Protein AF-A0A2Z3HX99-F1 (afdb_monomer_lite)

Structure (mmCIF, N/CA/C/O backbone):
data_AF-A0A2Z3HX99-F1
#
_entry.id   AF-A0A2Z3HX99-F1
#
loop_
_atom_site.group_PDB
_atom_site.id
_atom_site.type_symbol
_atom_site.label_atom_id
_atom_site.label_alt_id
_atom_site.label_comp_id
_atom_site.label_asym_id
_atom_site.label_entity_id
_atom_site.label_seq_id
_atom_site.pdbx_PDB_ins_code
_atom_site.Cartn_x
_atom_site.Cartn_y
_atom_site.Cartn_z
_atom_site.occupancy
_atom_site.B_iso_or_equiv
_atom_site.auth_seq_id
_atom_site.auth_comp_id
_atom_site.auth_asym_id
_atom_site.auth_atom_id
_atom_site.pdbx_PDB_model_num
ATOM 1 N N . MET A 1 1 ? -24.292 -14.205 7.598 1.00 34.81 1 MET A N 1
ATOM 2 C CA . MET A 1 1 ? -22.998 -13.909 6.952 1.00 34.81 1 MET A CA 1
ATOM 3 C C . MET A 1 1 ? -22.702 -12.450 7.234 1.00 34.81 1 MET A C 1
ATOM 5 O O . MET A 1 1 ? -23.501 -11.622 6.829 1.00 34.81 1 MET A O 1
ATOM 9 N N . LEU A 1 2 ? -21.668 -12.143 8.019 1.00 40.91 2 LEU A N 1
ATOM 10 C CA . LEU A 1 2 ? -21.214 -10.760 8.190 1.00 40.91 2 LEU A CA 1
ATOM 11 C C . LEU A 1 2 ? -20.535 -10.361 6.879 1.00 40.91 2 LEU A C 1
ATOM 13 O O . LEU A 1 2 ? -19.504 -10.938 6.535 1.00 40.91 2 LEU A O 1
ATOM 17 N N . GLU A 1 3 ? -21.152 -9.461 6.116 1.00 47.72 3 GLU A N 1
ATOM 18 C CA . GLU A 1 3 ? -20.511 -8.882 4.938 1.00 47.72 3 GLU A CA 1
ATOM 19 C C . GLU A 1 3 ? -19.195 -8.234 5.382 1.00 47.72 3 GLU A C 1
ATOM 21 O O . GLU A 1 3 ? -19.176 -7.388 6.277 1.00 47.72 3 GLU A O 1
ATOM 26 N N . GLN A 1 4 ? -18.071 -8.680 4.812 1.00 54.66 4 GLN A N 1
ATOM 27 C CA . GLN A 1 4 ? -16.792 -8.008 5.017 1.00 54.66 4 GLN A CA 1
ATOM 28 C C . GLN A 1 4 ? -16.869 -6.664 4.297 1.00 54.66 4 GLN A C 1
ATOM 30 O O . GLN A 1 4 ? -16.644 -6.591 3.090 1.00 54.66 4 GLN A O 1
ATOM 35 N N . SER A 1 5 ? -17.212 -5.609 5.038 1.00 61.03 5 SER A N 1
ATOM 36 C CA . SER A 1 5 ? -17.141 -4.237 4.547 1.00 61.03 5 SER A CA 1
ATOM 37 C C . SER A 1 5 ? -15.743 -3.981 3.988 1.00 61.03 5 SER A C 1
ATOM 39 O O . SER A 1 5 ? -14.738 -4.164 4.680 1.00 61.03 5 SER A O 1
ATOM 41 N N . THR A 1 6 ? -15.668 -3.586 2.721 1.00 67.69 6 THR A N 1
ATOM 42 C CA . THR A 1 6 ? -14.401 -3.299 2.047 1.00 67.69 6 THR A CA 1
ATOM 43 C C . THR A 1 6 ? -13.701 -2.127 2.735 1.00 67.69 6 THR A C 1
ATOM 45 O O . THR A 1 6 ? -14.354 -1.177 3.157 1.00 67.69 6 THR A O 1
ATOM 48 N N . CYS A 1 7 ? -12.367 -2.156 2.821 1.00 69.88 7 CYS A N 1
ATOM 49 C CA . CYS A 1 7 ? -11.560 -1.050 3.370 1.00 69.88 7 CYS A CA 1
ATOM 50 C C . CYS A 1 7 ? -11.762 0.275 2.607 1.00 69.88 7 CYS A C 1
ATOM 52 O O . CYS A 1 7 ? -11.474 1.357 3.114 1.00 69.88 7 CYS A O 1
ATOM 54 N N . PHE A 1 8 ? -12.275 0.188 1.384 1.00 67.88 8 PHE A N 1
ATOM 55 C CA . PHE A 1 8 ? -12.451 1.310 0.487 1.00 67.88 8 PHE A CA 1
ATOM 56 C C . PHE A 1 8 ? -13.783 1.243 -0.227 1.00 67.88 8 PHE A C 1
ATOM 58 O O . PHE A 1 8 ? -14.268 0.155 -0.552 1.00 67.88 8 PHE A O 1
ATOM 65 N N . VAL A 1 9 ? -14.323 2.418 -0.527 1.00 61.41 9 VAL A N 1
ATOM 66 C CA . VAL A 1 9 ? -15.532 2.558 -1.330 1.00 61.41 9 VAL A CA 1
ATOM 67 C C . VAL A 1 9 ? -15.172 3.334 -2.597 1.00 61.41 9 VAL A C 1
ATOM 69 O O . VAL A 1 9 ? -14.637 4.441 -2.493 1.00 61.41 9 VAL A O 1
ATOM 72 N N . PRO A 1 10 ? -15.418 2.788 -3.800 1.00 54.53 10 PRO A N 1
ATOM 73 C CA . PRO A 1 10 ? -15.271 3.575 -5.015 1.00 54.53 10 PRO A CA 1
ATOM 74 C C . PRO A 1 10 ? -16.341 4.673 -5.020 1.00 54.53 10 PRO A C 1
ATOM 76 O O . PRO A 1 10 ? -17.526 4.380 -4.884 1.00 54.53 10 PRO A O 1
ATOM 79 N N . PHE A 1 11 ? -15.933 5.934 -5.185 1.00 46.03 11 PHE A N 1
ATOM 80 C CA . PHE A 1 11 ? -16.869 7.067 -5.214 1.00 46.03 11 PHE A CA 1
ATOM 81 C C . PHE A 1 11 ? -17.791 6.998 -6.448 1.00 46.03 11 PHE A C 1
ATOM 83 O O . PHE A 1 11 ? -18.983 7.277 -6.364 1.00 46.03 11 PHE A O 1
ATOM 90 N N . ASN A 1 12 ? -17.242 6.548 -7.585 1.00 51.00 12 ASN A N 1
ATOM 91 C CA . ASN A 1 12 ? -17.942 5.996 -8.749 1.00 51.00 12 ASN A CA 1
ATOM 92 C C . ASN A 1 12 ? -16.934 5.171 -9.598 1.00 51.00 12 ASN A C 1
ATOM 94 O O . ASN A 1 12 ? -15.724 5.255 -9.384 1.00 51.00 12 ASN A O 1
ATOM 98 N N . LEU A 1 13 ? -17.405 4.387 -10.578 1.00 48.16 13 LEU A N 1
ATOM 99 C CA . LEU A 1 13 ? -16.536 3.640 -11.514 1.00 48.16 13 LEU A CA 1
ATOM 100 C C . LEU A 1 13 ? -15.615 4.551 -12.359 1.00 48.16 13 LEU A C 1
ATOM 102 O O . LEU A 1 13 ? -14.549 4.117 -12.778 1.00 48.16 13 LEU A O 1
ATOM 106 N N . VAL A 1 14 ? -15.997 5.814 -12.573 1.00 49.28 14 VAL A N 1
ATOM 107 C CA . VAL A 1 14 ? -15.261 6.816 -13.372 1.00 49.28 14 VAL A CA 1
ATOM 108 C C . VAL A 1 14 ? -14.045 7.394 -12.624 1.00 49.28 14 VAL A C 1
ATOM 110 O O . VAL A 1 14 ? -13.051 7.755 -13.242 1.00 49.28 14 VAL A O 1
ATOM 113 N N . SER A 1 15 ? -14.063 7.414 -11.290 1.00 44.06 15 SER A N 1
ATOM 114 C CA . SER A 1 15 ? -12.978 7.895 -10.423 1.00 44.06 15 SER A CA 1
ATOM 115 C C . SER A 1 15 ? -11.747 6.984 -10.486 1.00 44.06 15 SER A C 1
ATOM 117 O O . SER A 1 15 ? -10.640 7.421 -10.182 1.00 44.06 15 SER A O 1
ATOM 119 N N . GLN A 1 16 ? -11.901 5.753 -10.985 1.00 43.94 16 GLN A N 1
ATOM 120 C CA . GLN A 1 16 ? -10.778 4.857 -11.272 1.00 43.94 16 GLN A CA 1
ATOM 121 C C . GLN A 1 16 ? -10.019 5.234 -12.559 1.00 43.94 16 GLN A C 1
ATOM 123 O O . GLN A 1 16 ? -8.953 4.682 -12.818 1.00 43.94 16 GLN A O 1
ATOM 128 N N . CYS A 1 17 ? -10.526 6.185 -13.356 1.00 40.12 17 CYS A N 1
ATOM 129 C CA . CYS A 1 17 ? -9.968 6.559 -14.660 1.00 40.12 17 CYS A CA 1
ATOM 130 C C . CYS A 1 17 ? -9.005 7.765 -14.636 1.00 40.12 17 CYS A C 1
ATOM 132 O O . CYS A 1 17 ? -8.757 8.369 -15.676 1.00 40.12 17 CYS A O 1
ATOM 134 N N . GLY A 1 18 ? -8.390 8.083 -13.492 1.00 42.09 18 GLY A N 1
ATOM 135 C CA . GLY A 1 18 ? -7.075 8.742 -13.515 1.00 42.09 18 GLY A CA 1
ATOM 136 C C . GLY A 1 18 ? -7.007 10.260 -13.327 1.00 42.09 18 GLY A C 1
ATOM 137 O O . GLY A 1 18 ? -5.939 10.817 -13.571 1.00 42.09 18 GLY A O 1
ATOM 138 N N . TYR A 1 19 ? -8.055 10.927 -12.831 1.00 39.38 19 TYR A N 1
ATOM 139 C CA . TYR A 1 19 ? -7.964 12.359 -12.480 1.00 39.38 19 TYR A CA 1
ATOM 140 C C . TYR A 1 19 ? -8.277 12.684 -11.014 1.00 39.38 19 TYR A C 1
ATOM 142 O O . TYR A 1 19 ? -7.633 13.572 -10.461 1.00 39.38 19 TYR A O 1
ATOM 150 N N . ASP A 1 20 ? -9.126 11.901 -10.343 1.00 38.31 20 ASP A N 1
ATOM 151 C CA . ASP A 1 20 ? -9.381 12.036 -8.904 1.00 38.31 20 ASP A CA 1
ATOM 152 C C . ASP A 1 20 ? -8.782 10.848 -8.148 1.00 38.31 20 ASP A C 1
ATOM 154 O O . ASP A 1 20 ? -9.352 9.758 -8.090 1.00 38.31 20 ASP A O 1
ATOM 158 N N . ARG A 1 21 ? -7.595 11.058 -7.570 1.00 43.59 21 ARG A N 1
ATOM 159 C CA . ARG A 1 21 ? -6.855 10.073 -6.759 1.00 4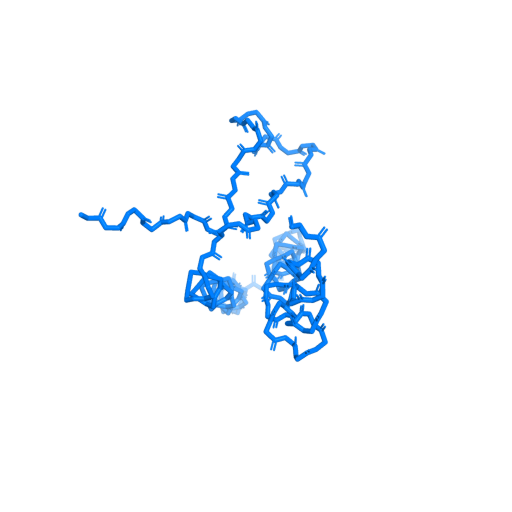3.59 21 ARG A CA 1
ATOM 160 C C . ARG A 1 21 ? -7.457 9.910 -5.363 1.00 43.59 21 ARG A C 1
ATOM 162 O O . ARG A 1 21 ? -6.744 10.031 -4.371 1.00 43.59 21 ARG A O 1
ATOM 169 N N . VAL A 1 22 ? -8.762 9.694 -5.257 1.00 45.91 22 VAL A N 1
ATOM 170 C CA . VAL A 1 22 ? -9.409 9.600 -3.947 1.00 45.91 22 VAL A CA 1
ATOM 171 C C . VAL A 1 22 ? -10.147 8.282 -3.837 1.00 45.91 22 VAL A C 1
ATOM 173 O O . VAL A 1 22 ? -11.354 8.181 -4.046 1.00 45.91 22 VAL A O 1
ATOM 176 N N . ILE A 1 23 ? -9.395 7.236 -3.496 1.00 54.53 23 ILE A N 1
ATOM 177 C CA . ILE A 1 23 ? -10.012 6.064 -2.894 1.00 54.53 23 ILE A CA 1
ATOM 178 C C . ILE A 1 23 ? -10.373 6.475 -1.461 1.00 54.53 23 ILE A C 1
ATOM 180 O O . ILE A 1 23 ? -9.497 6.634 -0.614 1.00 54.53 23 ILE A O 1
ATOM 184 N N . TYR A 1 24 ? -11.657 6.716 -1.193 1.00 57.75 24 TYR A N 1
ATOM 185 C CA . TYR A 1 24 ? -12.096 7.105 0.144 1.00 57.75 24 TYR A CA 1
ATOM 186 C C . TYR A 1 24 ? -12.025 5.907 1.090 1.00 57.75 24 TYR A C 1
ATOM 188 O O . TYR A 1 24 ? -12.616 4.850 0.832 1.00 57.75 24 TYR A O 1
ATOM 196 N N . TYR A 1 25 ? -11.307 6.101 2.194 1.00 62.19 25 TYR A N 1
ATOM 197 C CA . TYR A 1 25 ? -11.293 5.206 3.343 1.00 62.19 25 TYR A CA 1
ATOM 198 C C . TYR A 1 25 ? -12.724 4.927 3.809 1.00 62.19 25 TYR A C 1
ATOM 200 O O . TYR A 1 25 ? -13.505 5.847 4.071 1.00 62.19 25 TYR A O 1
ATOM 208 N N . ASN A 1 26 ? -13.078 3.648 3.915 1.00 71.00 26 ASN A N 1
ATOM 209 C CA . ASN A 1 26 ? -14.344 3.261 4.508 1.00 71.00 26 ASN A CA 1
ATOM 210 C C . ASN A 1 26 ? -14.226 3.357 6.032 1.00 71.00 26 ASN A C 1
ATOM 212 O O . ASN A 1 26 ? -13.744 2.432 6.679 1.00 71.00 26 ASN A O 1
ATOM 216 N N . ALA A 1 27 ? -14.731 4.448 6.611 1.00 64.88 27 ALA A N 1
ATOM 217 C CA . ALA A 1 27 ? -14.766 4.643 8.062 1.00 64.88 27 ALA A CA 1
ATOM 218 C C . ALA A 1 27 ? -15.563 3.568 8.828 1.00 64.88 27 ALA A C 1
ATOM 220 O O . ALA A 1 27 ? -15.443 3.473 10.047 1.00 64.88 27 ALA A O 1
ATOM 221 N N . ASN A 1 28 ? -16.361 2.755 8.127 1.00 71.69 28 ASN A N 1
ATOM 222 C CA . ASN A 1 28 ? -17.095 1.624 8.693 1.00 71.69 28 ASN A CA 1
ATOM 223 C C . ASN A 1 28 ? -16.389 0.273 8.471 1.00 71.69 28 ASN A C 1
ATOM 225 O O . ASN A 1 28 ? -16.962 -0.771 8.788 1.00 71.69 28 ASN A O 1
ATOM 229 N N . ALA A 1 29 ? -15.189 0.250 7.884 1.00 76.38 29 ALA A N 1
ATOM 230 C CA . ALA A 1 29 ? -14.412 -0.975 7.759 1.00 76.38 29 ALA A CA 1
ATOM 231 C C . ALA A 1 29 ? -13.964 -1.465 9.141 1.00 76.38 29 ALA A C 1
ATOM 233 O O . ALA A 1 29 ? -13.620 -0.678 10.025 1.00 76.38 29 ALA A O 1
ATOM 234 N N . SER A 1 30 ? -13.966 -2.784 9.333 1.00 80.69 30 SER A N 1
ATOM 235 C CA . SER A 1 30 ? -13.473 -3.363 10.580 1.00 80.69 30 SER A CA 1
ATOM 236 C C . SER A 1 30 ? -11.952 -3.190 10.694 1.00 80.69 30 SER A C 1
ATOM 238 O O . SER A 1 30 ? -11.267 -3.203 9.667 1.00 80.69 30 SER A O 1
ATOM 240 N N . PRO A 1 31 ? -11.395 -3.111 11.917 1.00 81.06 31 PRO A N 1
ATOM 241 C CA . PRO A 1 31 ? -9.946 -3.073 12.120 1.00 81.06 31 PRO A CA 1
ATOM 242 C C . PRO A 1 31 ? -9.212 -4.199 11.371 1.00 81.06 31 PRO A C 1
ATOM 244 O O . PRO A 1 31 ? -8.241 -3.944 10.668 1.00 81.06 31 PRO A O 1
ATOM 247 N N . ASP A 1 32 ? -9.733 -5.428 11.396 1.00 82.00 32 ASP A N 1
ATOM 248 C CA . ASP A 1 32 ? -9.151 -6.554 10.651 1.00 82.00 32 ASP A CA 1
ATOM 249 C C . ASP A 1 32 ? -9.116 -6.320 9.132 1.00 82.00 32 ASP A C 1
ATOM 251 O O . ASP A 1 32 ? -8.159 -6.710 8.459 1.00 82.00 32 ASP A O 1
ATOM 255 N N . ALA A 1 33 ? -10.148 -5.684 8.568 1.00 80.81 33 ALA A N 1
ATOM 256 C CA . ALA A 1 33 ? -10.195 -5.363 7.144 1.00 80.81 33 ALA A CA 1
ATOM 257 C C . ALA A 1 33 ? -9.157 -4.293 6.773 1.00 80.81 33 ALA A C 1
ATOM 259 O O . ALA A 1 33 ? -8.504 -4.422 5.735 1.00 80.81 33 ALA A O 1
ATOM 260 N N . LEU A 1 34 ? -8.965 -3.287 7.633 1.00 79.94 34 LEU A N 1
ATOM 261 C CA . LEU A 1 34 ? -7.934 -2.257 7.470 1.00 79.94 34 LEU A CA 1
ATOM 262 C C . LEU A 1 34 ? -6.532 -2.862 7.537 1.00 79.94 34 LEU A C 1
ATOM 264 O O . LEU A 1 34 ? -5.720 -2.639 6.644 1.00 79.94 34 LEU A O 1
ATOM 268 N N . TYR A 1 35 ? -6.272 -3.700 8.545 1.00 83.88 35 TYR A N 1
ATOM 269 C CA . TYR A 1 35 ? -4.977 -4.352 8.731 1.00 83.88 35 TYR A CA 1
ATOM 270 C C . TYR A 1 35 ? -4.626 -5.262 7.549 1.00 83.88 35 TYR A C 1
ATOM 272 O O . TYR A 1 35 ? -3.514 -5.212 7.011 1.00 83.88 35 TYR A O 1
ATOM 280 N N . ARG A 1 36 ? -5.592 -6.074 7.096 1.00 83.75 36 ARG A N 1
ATOM 281 C CA . ARG A 1 36 ? -5.427 -6.917 5.906 1.00 83.75 36 ARG A CA 1
ATOM 282 C C . ARG A 1 36 ? -5.150 -6.075 4.667 1.00 83.75 36 ARG A C 1
ATOM 284 O O . ARG A 1 36 ? -4.247 -6.415 3.911 1.00 83.75 36 ARG A O 1
ATOM 291 N N . CYS A 1 37 ? -5.889 -4.985 4.460 1.00 83.69 37 CYS A N 1
ATOM 292 C CA . CYS A 1 37 ? -5.690 -4.126 3.298 1.00 83.69 37 CYS A CA 1
ATOM 293 C C . CYS A 1 37 ? -4.303 -3.471 3.312 1.00 83.69 37 CYS A C 1
ATOM 295 O O . CYS A 1 37 ? -3.585 -3.580 2.320 1.00 83.69 37 CYS A O 1
ATOM 297 N N . ALA A 1 38 ? -3.883 -2.903 4.445 1.00 85.88 38 ALA A N 1
ATOM 298 C CA . ALA A 1 38 ? -2.546 -2.338 4.612 1.00 85.88 38 ALA A CA 1
ATOM 299 C C . ALA A 1 38 ? -1.456 -3.375 4.302 1.00 85.88 38 ALA A C 1
ATOM 301 O O . ALA A 1 38 ? -0.532 -3.110 3.537 1.00 85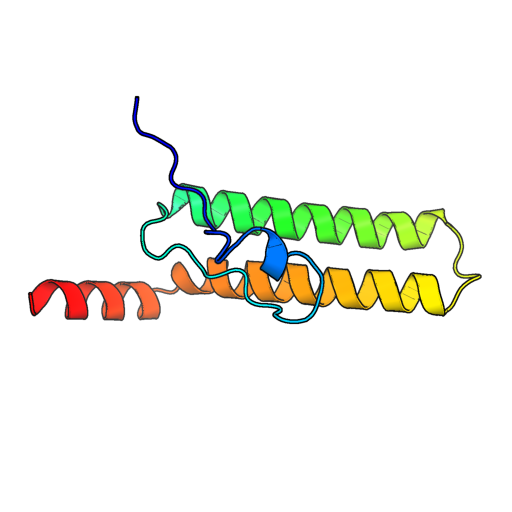.88 38 ALA A O 1
ATOM 302 N N . THR A 1 39 ? -1.607 -4.594 4.823 1.00 86.62 39 THR A N 1
ATOM 303 C CA . THR A 1 39 ? -0.664 -5.695 4.588 1.00 86.62 39 THR A CA 1
ATOM 304 C C . THR A 1 39 ? -0.576 -6.077 3.108 1.00 86.62 39 THR A C 1
ATOM 306 O O . THR A 1 39 ? 0.524 -6.234 2.581 1.00 86.62 39 THR A O 1
ATOM 309 N N . GLU A 1 40 ? -1.705 -6.206 2.407 1.00 85.69 40 GLU A N 1
ATOM 310 C CA . GLU A 1 40 ? -1.705 -6.520 0.971 1.00 85.69 40 GLU A CA 1
ATOM 311 C C . GLU A 1 40 ? -1.095 -5.388 0.129 1.00 85.69 40 GLU A C 1
ATOM 313 O O . GLU A 1 40 ? -0.389 -5.654 -0.843 1.00 85.69 40 GLU A O 1
ATOM 318 N N . ARG A 1 41 ? -1.285 -4.122 0.525 1.00 87.06 41 ARG A N 1
ATOM 319 C CA . ARG A 1 41 ? -0.633 -2.971 -0.120 1.00 87.06 41 ARG A CA 1
ATOM 320 C C . ARG A 1 41 ? 0.884 -3.008 0.056 1.00 87.06 41 ARG A C 1
ATOM 322 O O . ARG A 1 41 ? 1.602 -2.835 -0.925 1.00 87.06 41 ARG A O 1
ATOM 329 N N . LEU A 1 42 ? 1.369 -3.317 1.258 1.00 89.75 42 LEU A N 1
ATOM 330 C CA . LEU A 1 42 ? 2.801 -3.488 1.521 1.00 89.75 42 LEU A CA 1
ATOM 331 C C . LEU A 1 42 ? 3.398 -4.659 0.724 1.00 89.75 42 LEU A C 1
ATOM 333 O O . LEU A 1 42 ? 4.474 -4.517 0.149 1.00 89.75 42 LEU A O 1
ATOM 337 N N . LYS A 1 43 ? 2.691 -5.793 0.618 1.00 89.62 43 LYS A N 1
ATOM 338 C CA . LYS A 1 43 ? 3.123 -6.922 -0.226 1.00 89.62 43 LYS A CA 1
ATOM 339 C C . LYS A 1 43 ? 3.222 -6.538 -1.701 1.00 89.62 43 LYS A C 1
ATOM 341 O O . LYS A 1 43 ? 4.199 -6.898 -2.348 1.00 89.62 43 LYS A O 1
ATOM 346 N N . ALA A 1 44 ? 2.247 -5.791 -2.221 1.00 88.69 44 ALA A N 1
ATOM 347 C CA . ALA A 1 44 ? 2.276 -5.316 -3.602 1.00 88.69 44 ALA A CA 1
ATOM 348 C C . ALA A 1 44 ? 3.469 -4.381 -3.863 1.00 88.69 44 ALA A C 1
ATOM 350 O O . ALA A 1 44 ? 4.102 -4.480 -4.909 1.00 88.69 44 ALA A O 1
ATOM 351 N N . VAL A 1 45 ? 3.822 -3.518 -2.901 1.00 91.31 45 VAL A N 1
ATOM 352 C CA . VAL A 1 45 ? 5.030 -2.678 -2.982 1.00 91.31 45 VAL A CA 1
ATOM 353 C C . VAL A 1 45 ? 6.289 -3.534 -3.071 1.00 91.31 45 VAL A C 1
ATOM 355 O O . VAL A 1 45 ? 7.124 -3.280 -3.933 1.00 91.31 45 VAL A O 1
ATOM 358 N N . LEU A 1 46 ? 6.423 -4.558 -2.222 1.00 91.56 46 LEU A N 1
ATOM 359 C CA . LEU A 1 46 ? 7.572 -5.468 -2.270 1.00 91.56 46 LEU A CA 1
ATOM 360 C C . LEU A 1 46 ? 7.678 -6.153 -3.638 1.00 91.56 46 LEU A C 1
ATOM 362 O O . LEU A 1 46 ? 8.724 -6.080 -4.268 1.00 91.56 46 LEU A O 1
ATOM 366 N N . GLN A 1 47 ? 6.573 -6.695 -4.154 1.00 89.69 47 GLN A N 1
ATOM 367 C CA . GLN A 1 47 ? 6.537 -7.333 -5.477 1.00 89.69 47 GLN A CA 1
ATOM 368 C C . GLN A 1 47 ? 6.917 -6.377 -6.616 1.00 89.69 47 GLN A C 1
ATOM 370 O O . GLN A 1 47 ? 7.610 -6.766 -7.555 1.00 89.69 47 GLN A O 1
ATOM 375 N N . LEU A 1 48 ? 6.471 -5.121 -6.545 1.00 87.62 48 LEU A N 1
ATOM 376 C CA . LEU A 1 48 ? 6.818 -4.083 -7.514 1.00 87.62 48 LEU A CA 1
ATOM 377 C C . LEU A 1 48 ? 8.314 -3.738 -7.475 1.00 87.62 48 LEU A C 1
ATOM 379 O O . LEU A 1 48 ? 8.937 -3.571 -8.524 1.00 87.62 48 LEU A O 1
ATOM 383 N N . LEU A 1 49 ? 8.895 -3.648 -6.278 1.00 86.12 49 LEU A N 1
ATOM 384 C CA . LEU A 1 49 ? 10.326 -3.399 -6.095 1.00 86.12 49 LEU A CA 1
ATOM 385 C C . LEU A 1 49 ? 11.179 -4.596 -6.538 1.00 86.12 49 LEU A C 1
ATOM 387 O O . LEU A 1 49 ? 12.197 -4.394 -7.197 1.00 86.12 49 LEU A O 1
ATOM 391 N N . ASP A 1 5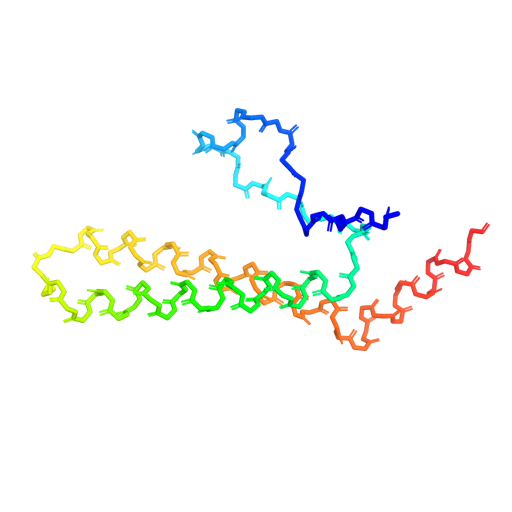0 ? 10.742 -5.823 -6.257 1.00 86.81 50 ASP A N 1
ATOM 392 C CA . ASP A 1 50 ? 11.404 -7.048 -6.721 1.00 86.81 50 ASP A CA 1
ATOM 393 C C . ASP A 1 50 ? 11.374 -7.138 -8.254 1.00 86.81 50 ASP A C 1
ATOM 395 O O . ASP A 1 50 ? 12.389 -7.420 -8.889 1.00 86.81 50 ASP A O 1
ATOM 399 N N . SER A 1 51 ? 10.243 -6.773 -8.866 1.00 78.12 51 SER A N 1
ATOM 400 C CA . SER A 1 51 ? 10.104 -6.710 -10.325 1.00 78.12 51 SER A CA 1
ATOM 401 C C . SER A 1 51 ? 11.130 -5.755 -10.950 1.00 78.12 51 SER A C 1
ATOM 403 O O . SER A 1 51 ? 11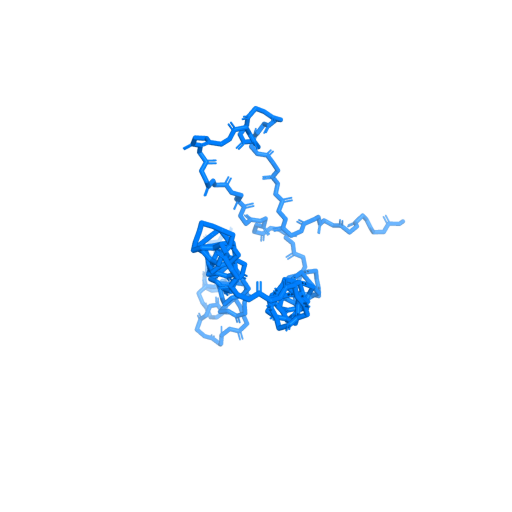.738 -6.084 -11.964 1.00 78.12 51 SER A O 1
ATOM 405 N N . ILE A 1 52 ? 11.395 -4.590 -10.341 1.00 77.38 52 ILE A N 1
ATOM 406 C CA . ILE A 1 52 ? 12.447 -3.673 -10.822 1.00 77.38 52 ILE A CA 1
ATOM 407 C C . ILE A 1 52 ? 13.817 -4.364 -10.862 1.00 77.38 52 ILE A C 1
ATOM 409 O O . ILE A 1 52 ? 14.602 -4.121 -11.781 1.00 77.38 52 ILE A O 1
ATOM 413 N N . HIS A 1 53 ? 14.115 -5.193 -9.862 1.00 69.19 53 HIS A N 1
ATOM 414 C CA . HIS A 1 53 ? 15.387 -5.900 -9.783 1.00 69.19 53 HIS A CA 1
ATOM 415 C C . HIS A 1 53 ? 15.531 -6.942 -10.902 1.00 69.19 53 HIS A C 1
ATOM 417 O O . HIS A 1 53 ? 16.621 -7.104 -11.448 1.00 69.19 53 HIS A O 1
ATOM 423 N N . GLU A 1 54 ? 14.428 -7.592 -11.285 1.00 68.62 54 GLU A N 1
ATOM 424 C CA . GLU A 1 54 ? 14.394 -8.631 -12.321 1.00 68.62 54 GLU A CA 1
ATOM 425 C C . GLU A 1 54 ? 14.379 -8.085 -13.759 1.00 68.62 54 GLU A C 1
ATOM 427 O O . GLU A 1 54 ? 15.025 -8.663 -14.633 1.00 68.62 54 GLU A O 1
ATOM 432 N N . TYR A 1 55 ? 13.687 -6.970 -14.032 1.00 64.25 55 TYR A N 1
ATOM 433 C CA . TYR A 1 55 ? 13.494 -6.482 -15.410 1.00 64.25 55 TYR A CA 1
ATOM 434 C C . TYR A 1 55 ? 14.699 -5.748 -16.016 1.00 64.25 55 TYR A C 1
ATOM 436 O O . TYR A 1 55 ? 14.711 -5.493 -17.220 1.00 64.25 55 TYR A O 1
ATOM 444 N N . GLY A 1 56 ? 15.738 -5.459 -15.229 1.00 60.41 56 GLY A N 1
ATOM 445 C CA . GLY A 1 56 ? 16.897 -4.702 -15.693 1.00 60.41 56 GLY A CA 1
ATOM 446 C C . GLY A 1 56 ? 16.545 -3.226 -15.909 1.00 60.41 56 GLY A C 1
ATOM 447 O O . GLY A 1 56 ? 15.609 -2.863 -16.611 1.00 60.41 56 GLY A O 1
ATOM 448 N N . SER A 1 57 ? 17.304 -2.336 -15.281 1.00 57.84 57 SER A N 1
ATOM 449 C CA . SER A 1 57 ? 17.028 -0.898 -15.165 1.00 57.84 57 SER A CA 1
ATOM 450 C C . SER A 1 57 ? 17.200 -0.080 -16.465 1.00 57.84 57 SER A C 1
ATOM 452 O O . SER A 1 57 ? 17.767 1.012 -16.418 1.00 57.84 57 SER A O 1
ATOM 454 N N . SER A 1 58 ? 16.795 -0.584 -17.634 1.00 59.09 58 SER A N 1
ATOM 455 C CA . SER A 1 58 ? 17.045 0.075 -18.928 1.00 59.09 58 SER A CA 1
ATOM 456 C C . SER A 1 58 ? 16.052 1.192 -19.270 1.00 59.09 58 SER A C 1
ATOM 458 O O . SER A 1 58 ? 16.366 2.036 -20.107 1.00 59.09 58 SER A O 1
ATOM 460 N N . GLU A 1 59 ? 14.901 1.268 -18.596 1.00 72.50 59 GLU A N 1
ATOM 461 C CA . GLU A 1 59 ? 13.871 2.274 -18.873 1.00 72.50 59 GLU A CA 1
ATOM 462 C C . GLU A 1 59 ? 13.577 3.148 -17.648 1.00 72.50 59 GLU A C 1
ATOM 464 O O . GLU A 1 59 ? 12.890 2.751 -16.702 1.00 72.50 59 GLU A O 1
ATOM 469 N N . ALA A 1 60 ? 14.079 4.385 -17.681 1.00 77.69 60 ALA A N 1
ATOM 470 C CA . ALA A 1 60 ? 13.867 5.378 -16.628 1.00 77.69 60 ALA A CA 1
ATOM 471 C C . ALA A 1 60 ? 12.375 5.651 -16.352 1.00 77.69 60 ALA A C 1
ATOM 473 O O . ALA A 1 60 ? 12.004 5.936 -15.213 1.00 77.69 60 ALA A O 1
ATOM 474 N N . ASP A 1 61 ? 11.515 5.539 -17.365 1.00 81.50 61 ASP A N 1
ATOM 475 C CA . ASP A 1 61 ? 10.074 5.753 -17.217 1.00 81.50 61 ASP A CA 1
ATOM 476 C C . ASP A 1 61 ? 9.384 4.597 -16.485 1.00 81.50 61 ASP A C 1
ATOM 478 O O . ASP A 1 61 ? 8.549 4.844 -15.614 1.00 81.50 61 ASP A O 1
ATOM 482 N N . SER A 1 62 ? 9.808 3.356 -16.728 1.00 78.56 62 SER A N 1
ATOM 483 C CA . SER A 1 62 ? 9.334 2.176 -15.998 1.00 78.56 62 SER A CA 1
ATOM 484 C C . SER A 1 62 ? 9.724 2.251 -14.516 1.00 78.56 62 SER A C 1
ATOM 486 O O . SER A 1 62 ? 8.884 2.054 -13.638 1.00 78.56 62 SER A O 1
ATOM 488 N N . LEU A 1 63 ? 10.957 2.675 -14.211 1.00 80.88 63 LEU A N 1
ATOM 489 C CA . LEU A 1 63 ? 11.391 2.926 -12.829 1.00 80.88 63 LEU A CA 1
ATOM 490 C C . LEU A 1 63 ? 10.582 4.036 -12.144 1.00 80.88 63 LEU A C 1
ATOM 492 O O . LEU A 1 63 ? 10.207 3.897 -10.977 1.00 80.88 63 LEU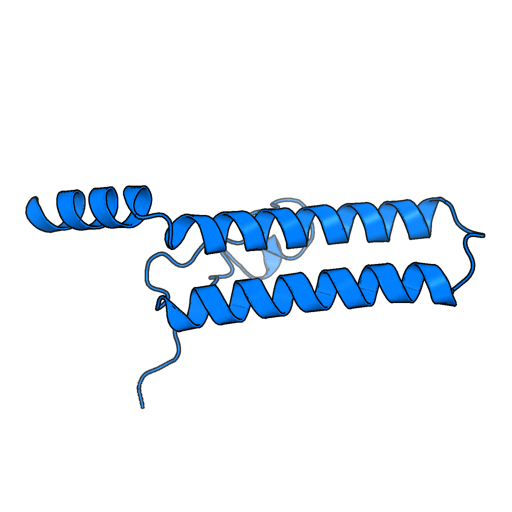 A O 1
ATOM 496 N N . ARG A 1 64 ? 10.297 5.138 -12.849 1.00 83.25 64 ARG A N 1
ATOM 497 C CA . ARG A 1 64 ? 9.478 6.245 -12.324 1.00 83.25 64 ARG A CA 1
ATOM 498 C C . ARG A 1 64 ? 8.042 5.813 -12.070 1.00 83.25 64 ARG A C 1
ATOM 500 O O . ARG A 1 64 ? 7.479 6.193 -11.043 1.00 83.25 64 ARG A O 1
ATOM 507 N N . ALA A 1 65 ? 7.461 5.035 -12.979 1.00 82.69 65 ALA A N 1
ATOM 508 C CA . ALA A 1 65 ? 6.108 4.516 -12.845 1.00 82.69 65 ALA A CA 1
ATOM 509 C C . ALA A 1 65 ? 6.003 3.612 -11.615 1.00 82.69 65 ALA A C 1
ATOM 511 O O . ALA A 1 65 ? 5.172 3.864 -10.743 1.00 82.69 65 ALA A O 1
ATOM 512 N N . VAL A 1 66 ? 6.902 2.633 -11.489 1.00 84.81 66 VAL A N 1
ATOM 513 C CA . VAL A 1 66 ? 6.921 1.734 -10.333 1.00 84.81 66 VAL A CA 1
ATOM 514 C C . VAL A 1 66 ? 7.176 2.502 -9.038 1.00 84.81 66 VAL A C 1
ATOM 516 O O . VAL A 1 66 ? 6.440 2.315 -8.075 1.00 84.81 66 VAL A O 1
ATOM 519 N N . SER A 1 67 ? 8.142 3.425 -9.015 1.00 84.44 67 SER A N 1
ATOM 520 C CA . SER A 1 67 ? 8.410 4.253 -7.829 1.00 84.44 67 SER A CA 1
ATOM 521 C C . SER A 1 67 ? 7.184 5.071 -7.417 1.00 84.44 67 SER A C 1
ATOM 523 O O . SER A 1 67 ? 6.858 5.147 -6.234 1.00 84.44 67 SER A O 1
ATOM 525 N N . SER A 1 68 ? 6.475 5.649 -8.390 1.00 84.88 68 SER A N 1
ATOM 526 C CA . SER A 1 68 ? 5.265 6.436 -8.136 1.00 84.88 68 SER A CA 1
ATOM 527 C C . SER A 1 68 ? 4.148 5.566 -7.566 1.00 84.88 68 SER A C 1
ATOM 529 O O . SER A 1 68 ? 3.558 5.925 -6.551 1.00 84.88 68 SER A O 1
ATOM 531 N N . VAL A 1 69 ? 3.879 4.407 -8.175 1.00 84.25 69 VAL A N 1
ATOM 532 C CA . VAL A 1 69 ? 2.858 3.466 -7.689 1.00 84.25 69 VAL A CA 1
ATOM 533 C C . VAL A 1 69 ? 3.209 2.959 -6.291 1.00 84.25 69 VAL A C 1
ATOM 535 O O . VAL A 1 69 ? 2.357 2.984 -5.406 1.00 84.25 69 VAL A O 1
ATOM 538 N N . SER A 1 70 ? 4.464 2.573 -6.057 1.00 86.75 70 SER A N 1
ATOM 539 C CA . SER A 1 70 ? 4.930 2.133 -4.742 1.00 86.75 70 SER A CA 1
ATOM 540 C C . SER A 1 70 ? 4.751 3.214 -3.677 1.00 86.75 70 SER A C 1
ATOM 542 O O . SER A 1 70 ? 4.288 2.907 -2.583 1.00 86.75 70 SER A O 1
ATOM 544 N N . ALA A 1 71 ? 5.037 4.482 -3.991 1.00 84.94 71 ALA A N 1
ATOM 545 C CA . ALA A 1 71 ? 4.818 5.592 -3.065 1.00 84.94 71 ALA A CA 1
ATOM 546 C C . ALA A 1 71 ? 3.334 5.773 -2.699 1.00 84.94 71 ALA A C 1
ATOM 548 O O . ALA A 1 71 ? 3.027 5.967 -1.524 1.00 84.94 71 ALA A O 1
ATOM 549 N N . PHE A 1 72 ? 2.411 5.653 -3.665 1.00 85.00 72 PHE A N 1
ATOM 550 C CA . PHE A 1 72 ? 0.968 5.689 -3.382 1.00 85.00 72 PHE A CA 1
ATOM 551 C C . PHE A 1 72 ? 0.542 4.554 -2.454 1.00 85.00 72 PHE A C 1
ATOM 553 O O . PHE A 1 72 ? -0.089 4.798 -1.431 1.00 85.00 72 PHE A O 1
ATOM 560 N N . LEU A 1 73 ? 0.929 3.320 -2.779 1.00 85.06 73 LEU A N 1
ATOM 561 C CA . LEU A 1 73 ? 0.550 2.145 -1.994 1.00 85.06 73 LEU A CA 1
ATOM 562 C C . LEU A 1 73 ? 1.138 2.183 -0.574 1.00 85.06 73 LEU A C 1
ATOM 564 O O . LEU A 1 73 ? 0.461 1.781 0.371 1.00 85.06 73 LEU A O 1
ATOM 568 N N . LEU A 1 74 ? 2.372 2.681 -0.419 1.00 85.31 74 LEU A N 1
ATOM 569 C CA . LEU A 1 74 ? 3.006 2.888 0.886 1.00 85.31 74 LEU A CA 1
ATOM 570 C C . LEU A 1 74 ? 2.265 3.937 1.711 1.00 85.31 74 LEU A C 1
ATOM 572 O O . LEU A 1 74 ? 1.970 3.688 2.877 1.00 85.31 74 LEU A O 1
ATOM 576 N N . ASN A 1 75 ? 1.958 5.089 1.115 1.00 83.12 75 ASN A N 1
ATOM 577 C CA . ASN A 1 75 ? 1.228 6.152 1.795 1.00 83.12 75 ASN A CA 1
ATOM 578 C C . ASN A 1 75 ? -0.154 5.669 2.258 1.00 83.12 75 ASN A C 1
ATOM 580 O O . ASN A 1 75 ? -0.518 5.862 3.413 1.00 83.12 75 ASN A O 1
ATOM 584 N N . ASP A 1 76 ? -0.887 4.970 1.391 1.00 80.88 76 ASP A N 1
ATOM 585 C CA . ASP A 1 76 ? -2.201 4.417 1.727 1.00 80.88 76 ASP A CA 1
ATOM 586 C C . ASP A 1 76 ? -2.119 3.394 2.869 1.00 80.88 76 ASP A C 1
ATOM 588 O O . ASP A 1 76 ? -2.938 3.418 3.789 1.00 80.88 76 ASP A O 1
ATOM 592 N N . ALA A 1 77 ? -1.122 2.503 2.836 1.00 84.31 77 ALA A N 1
ATOM 593 C CA . ALA A 1 77 ? -0.906 1.532 3.904 1.00 84.31 77 ALA A CA 1
ATOM 594 C C . ALA A 1 77 ? -0.564 2.216 5.235 1.00 84.31 77 ALA A C 1
ATOM 596 O O . ALA A 1 77 ? -1.075 1.805 6.275 1.00 84.31 77 ALA A O 1
ATOM 597 N N . LEU A 1 78 ? 0.264 3.265 5.211 1.00 83.31 78 LEU A N 1
ATOM 598 C CA . LEU A 1 78 ? 0.607 4.038 6.405 1.00 83.31 78 LEU A CA 1
ATOM 599 C C . LEU A 1 78 ? -0.627 4.708 7.007 1.00 83.31 78 LEU A C 1
ATOM 601 O O . LEU A 1 78 ? -0.872 4.523 8.194 1.00 83.31 78 LEU A O 1
ATOM 605 N N . CYS A 1 79 ? -1.451 5.382 6.201 1.00 79.44 79 CYS A N 1
ATOM 606 C CA . CYS A 1 79 ? -2.687 5.996 6.689 1.00 79.44 79 CYS A CA 1
ATOM 607 C C . CYS A 1 79 ? -3.635 4.966 7.328 1.00 79.44 79 CYS A C 1
ATOM 609 O O . CYS A 1 79 ? -4.226 5.235 8.368 1.00 79.44 79 CYS A O 1
ATOM 611 N N . MET A 1 80 ? -3.755 3.757 6.766 1.00 80.50 80 MET A N 1
ATOM 612 C CA . MET A 1 80 ? -4.539 2.690 7.408 1.00 80.50 80 MET A CA 1
ATOM 613 C C . MET A 1 80 ? -3.931 2.222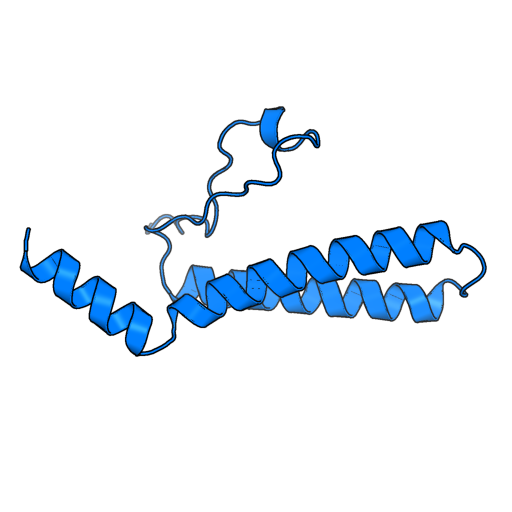 8.728 1.00 80.50 80 MET A C 1
ATOM 615 O O . MET A 1 80 ? -4.664 1.903 9.658 1.00 80.50 80 MET A O 1
ATOM 619 N N . LEU A 1 81 ? -2.603 2.133 8.809 1.00 81.50 81 LEU A N 1
ATOM 620 C CA . LEU A 1 81 ? -1.911 1.715 10.027 1.00 81.50 81 LEU A CA 1
ATOM 621 C C . LEU A 1 81 ? -1.987 2.788 11.124 1.00 81.50 81 LEU A C 1
ATOM 623 O O . LEU A 1 81 ? -2.038 2.456 12.308 1.00 81.50 81 LEU A O 1
ATOM 627 N N . GLU A 1 82 ? -2.064 4.063 10.747 1.00 79.06 82 GLU A N 1
ATOM 628 C CA . GLU A 1 82 ? -2.296 5.179 11.667 1.00 79.06 82 GLU A CA 1
ATOM 629 C C . GLU A 1 82 ? -3.665 5.107 12.357 1.00 79.06 82 GLU A C 1
ATOM 631 O O . GLU A 1 82 ? -3.792 5.571 13.489 1.00 79.06 82 GLU A O 1
ATOM 636 N N . GLU A 1 83 ? -4.666 4.450 11.763 1.00 74.81 83 GLU A N 1
ATOM 637 C CA . GLU A 1 83 ? -5.963 4.215 12.416 1.00 74.81 83 GLU A CA 1
ATOM 638 C C . GLU A 1 83 ? -5.854 3.299 13.648 1.00 74.81 83 GLU A C 1
ATOM 640 O O . GLU A 1 83 ? -6.742 3.313 14.501 1.00 74.81 83 GLU A O 1
ATOM 645 N N . PHE A 1 84 ? -4.762 2.536 13.777 1.00 75.62 84 PHE A N 1
ATOM 646 C CA . PHE A 1 84 ? -4.441 1.741 14.969 1.00 75.62 84 PHE A CA 1
ATOM 647 C C . PHE A 1 84 ? -3.612 2.521 15.994 1.00 75.62 84 PHE A C 1
ATOM 649 O O . PHE A 1 84 ? -3.252 1.990 17.046 1.00 75.62 84 PHE A O 1
ATOM 656 N N . ASN A 1 85 ? -3.275 3.782 15.712 1.00 77.00 85 ASN A N 1
ATOM 657 C CA . ASN A 1 85 ? -2.616 4.629 16.688 1.00 77.00 85 ASN A CA 1
ATOM 658 C C . ASN A 1 85 ? -3.569 4.853 17.879 1.00 77.00 85 ASN A C 1
ATOM 660 O O . ASN A 1 85 ? -4.711 5.273 17.676 1.00 77.00 85 ASN A O 1
ATOM 664 N N . PRO A 1 86 ? -3.110 4.679 19.132 1.00 66.12 86 PRO A N 1
ATOM 665 C CA . PRO A 1 86 ? -3.926 4.939 20.319 1.00 66.12 86 PRO A CA 1
ATOM 666 C C . PRO A 1 86 ? -4.564 6.338 20.354 1.00 66.12 86 PRO A C 1
ATOM 668 O O . PRO A 1 86 ? -5.579 6.545 21.015 1.00 66.12 86 PRO A O 1
ATOM 671 N N . VAL A 1 87 ? -3.977 7.329 19.672 1.00 63.22 87 VAL A N 1
ATOM 672 C CA . VAL A 1 87 ? -4.566 8.668 19.504 1.00 63.22 87 VAL A CA 1
ATOM 673 C C . VAL A 1 87 ? -5.832 8.623 18.640 1.00 63.22 87 VAL A C 1
ATOM 675 O O . VAL A 1 87 ? -6.832 9.236 19.014 1.00 63.22 87 VAL A O 1
ATOM 678 N N . ALA A 1 88 ? -5.804 7.897 17.521 1.00 63.03 88 ALA A N 1
ATOM 679 C CA . ALA A 1 88 ? -6.946 7.741 16.623 1.00 63.03 88 ALA A CA 1
ATOM 680 C C . ALA A 1 88 ? -8.098 7.009 17.328 1.00 63.03 88 ALA A C 1
ATOM 682 O O . ALA A 1 88 ? -9.248 7.449 17.256 1.00 63.03 88 ALA A O 1
ATOM 683 N N . GLU A 1 89 ? -7.786 5.973 18.114 1.00 64.31 89 GLU A N 1
ATOM 684 C CA . GLU A 1 89 ? -8.781 5.284 18.943 1.00 64.31 89 GLU A CA 1
ATOM 685 C C . GLU A 1 89 ? -9.436 6.214 19.971 1.00 64.31 89 GLU A C 1
ATOM 687 O O . GLU A 1 89 ? -10.663 6.232 20.101 1.00 64.31 89 GLU A O 1
ATOM 692 N N . ARG A 1 90 ? -8.640 7.040 20.667 1.00 62.97 90 ARG A N 1
ATOM 693 C CA . ARG A 1 90 ? -9.161 8.015 21.641 1.00 62.97 90 ARG A CA 1
ATOM 694 C C . ARG A 1 90 ? -10.108 9.029 21.001 1.00 62.97 90 ARG A C 1
ATOM 696 O O . ARG A 1 90 ? -11.164 9.297 21.569 1.00 62.97 90 ARG A O 1
ATOM 703 N N . LEU A 1 91 ? -9.756 9.564 19.831 1.00 63.47 91 LEU A N 1
ATOM 704 C CA . LEU A 1 91 ? -10.603 10.507 19.088 1.00 63.47 91 LEU A CA 1
ATOM 705 C C . LEU A 1 91 ? -11.918 9.863 18.626 1.00 63.47 91 LEU A C 1
ATOM 707 O O . LEU A 1 91 ? -12.977 10.494 18.650 1.00 63.47 91 LEU A O 1
ATOM 711 N N . ARG A 1 92 ? -11.873 8.587 18.228 1.00 66.56 92 ARG A N 1
ATOM 712 C CA . ARG A 1 92 ? -13.067 7.837 17.829 1.00 66.56 92 ARG A CA 1
ATOM 713 C C . ARG A 1 92 ? -14.000 7.618 19.025 1.00 66.56 92 ARG A C 1
ATOM 715 O O . ARG A 1 92 ? -15.191 7.902 18.915 1.00 66.56 92 ARG A O 1
ATOM 722 N N . ALA A 1 93 ? -13.446 7.224 20.175 1.00 64.81 93 ALA A N 1
ATOM 723 C CA . ALA A 1 93 ? -14.190 7.043 21.421 1.00 64.81 93 ALA A CA 1
ATOM 724 C C . ALA A 1 93 ? -14.853 8.343 21.916 1.00 64.81 93 ALA A C 1
ATOM 726 O O . ALA A 1 93 ? -16.021 8.321 22.314 1.00 64.81 93 ALA A O 1
ATOM 727 N N . SER A 1 94 ? -14.156 9.486 21.841 1.00 67.81 94 SER A N 1
ATOM 728 C CA . SER A 1 94 ? -14.730 10.786 22.221 1.00 67.81 94 SER A CA 1
ATOM 729 C C . SER A 1 94 ? -15.884 11.211 21.312 1.00 67.81 94 SER A C 1
ATOM 731 O O . SER A 1 94 ? -16.878 11.744 21.795 1.00 67.81 94 SER A O 1
ATOM 733 N N . ASN A 1 95 ? -15.802 10.921 20.011 1.00 58.66 95 ASN A N 1
ATOM 734 C CA . ASN A 1 95 ? -16.856 11.271 19.055 1.00 58.66 95 ASN A CA 1
ATOM 735 C C . ASN A 1 95 ? -18.114 10.401 19.201 1.00 58.66 95 ASN A C 1
ATOM 737 O O . ASN A 1 95 ? -19.218 10.869 18.929 1.00 58.66 95 ASN A O 1
ATOM 741 N N . THR A 1 96 ? -17.977 9.148 19.641 1.00 58.72 96 THR A N 1
ATOM 742 C CA . THR A 1 96 ? -19.123 8.278 19.953 1.00 58.72 96 THR A CA 1
ATOM 743 C C . THR A 1 96 ? -19.784 8.595 21.292 1.00 58.72 96 THR A C 1
ATOM 745 O O . THR A 1 96 ? -20.966 8.326 21.443 1.00 58.72 96 THR A O 1
ATOM 748 N N . ALA A 1 97 ? -19.064 9.193 22.246 1.00 56.91 97 ALA A N 1
ATOM 749 C CA . ALA A 1 97 ? -19.612 9.590 23.547 1.00 56.91 97 ALA A CA 1
ATOM 750 C C . ALA A 1 97 ? -20.456 10.883 23.502 1.00 56.91 97 ALA A C 1
ATOM 752 O O . ALA A 1 97 ? -20.994 11.308 24.524 1.00 56.91 97 ALA A O 1
ATOM 753 N N . HIS A 1 98 ? -20.527 11.550 22.348 1.00 51.25 98 HIS A N 1
ATOM 754 C CA . HIS A 1 98 ? -21.280 12.795 22.135 1.00 51.25 98 HIS A CA 1
ATOM 755 C C . HIS A 1 98 ? -22.450 12.633 21.149 1.00 51.25 98 HIS A C 1
ATOM 757 O O . HIS A 1 98 ? -23.035 13.629 20.724 1.00 51.25 98 HIS A O 1
ATOM 763 N N . LYS A 1 99 ? -22.785 11.391 20.786 1.00 45.88 99 LYS A N 1
ATOM 764 C CA . LYS A 1 99 ? -24.010 11.020 20.067 1.00 45.88 99 LYS A CA 1
ATOM 765 C C . LYS A 1 99 ? -24.965 10.313 21.016 1.00 45.88 99 LYS A C 1
ATOM 767 O O . LYS A 1 99 ? -26.183 10.505 20.825 1.00 45.88 99 LYS A O 1
#

Sequence (99 aa):
MLEQSTCFVPFNLVSQCGYDRVIYYNANASPDALYRCATERLKAVLQLLDSIHEYGSSEADSLRAVSSVSAFLLNDALCMLEEFNPVAERLRASNTAHK

Foldseek 3Di:
DPPQDAQFDDPDPCCVVPDNPDRDGDPPGDLVNLLVLLVVLVVVLVVLVVVCVVPDVPDPVSVVVSVVSSVSSNVSSVVSVCCVPVVVVVVVVVVVVVD

Secondary structure (DSSP, 8-state):
------SEE-S-GGGGGSS----EE-TTS-HHHHHHHHHHHHHHHHHHHHHHHHH-S--HHHHHHHHHHHHHHHHHHHHHHHTTSHHHHHHHHHHHTT-

pLDDT: mean 70.14, std 15.39, range [34.81, 91.56]

Radius of gyration: 16.79 Å; chains: 1; bounding box: 41×27×42 Å